Protein AF-A0A966I4N0-F1 (afdb_monomer)

pLDDT: mean 84.37, std 13.97, range [47.91, 95.88]

Radius of gyration: 15.54 Å; Cα contacts (8 Å, |Δi|>4): 39; chains: 1; bounding box: 29×32×43 Å

Secondary structure (DSSP, 8-state):
---B-TTT--B---HHHHHHHHHHHHHHHHHHHHTT-S-HHHHHHHHHHHHHHHHHHHHHHHTSGGG----

Foldseek 3Di:
DQCQDPVPRDNDLPLVVLVVVLVVLVVVLVVCVVVVVDDPVRNVVSVVVSVVSVVVSLVSLCVDPNVDPPD

Nearest PDB structures (foldseek):
  5j2l-assembly1_B  TM=9.275E-01  e=5.760E+00  synthetic construct
  8vc9-assembly3_F  TM=7.511E-01  e=9.309E+00  Leptospira interrogans serovar Copenhageni
  3hr0-assembly1_B  TM=5.192E-01  e=9.885E+00  Homo sapiens

Sequence (71 aa):
QETSDPKSGKNITMVHPAYDQCIKASHIFNILDARSVISVTERQAYIGRVRGLAKQCADAFILTPAGGKVK

Mean predicted align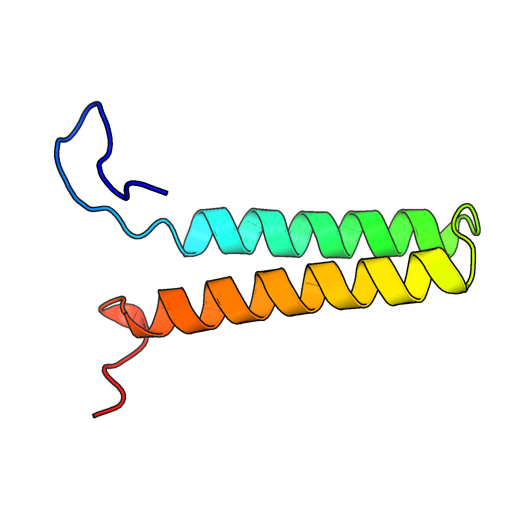ed error: 7.0 Å

Structure (mmCIF, N/CA/C/O backbone):
data_AF-A0A966I4N0-F1
#
_entry.id   AF-A0A966I4N0-F1
#
loop_
_atom_site.group_PDB
_atom_site.id
_atom_site.type_symbol
_atom_site.label_atom_id
_atom_site.label_alt_id
_atom_site.label_comp_id
_atom_site.label_asym_id
_atom_site.label_entity_id
_atom_site.label_seq_id
_atom_site.pdbx_PDB_ins_code
_atom_site.Cartn_x
_atom_site.Cartn_y
_atom_site.Cartn_z
_atom_site.occupancy
_atom_site.B_iso_or_equiv
_atom_site.auth_seq_id
_atom_site.auth_comp_id
_atom_site.auth_asym_id
_atom_site.auth_atom_id
_atom_site.pdbx_PDB_model_num
ATOM 1 N N . GLN A 1 1 ? 3.126 3.460 16.659 1.00 50.50 1 GLN A N 1
ATOM 2 C CA . GLN A 1 1 ? 2.426 4.757 16.606 1.00 50.50 1 GLN A CA 1
ATOM 3 C C . GLN A 1 1 ? 1.467 4.775 17.773 1.00 50.50 1 GLN A C 1
ATOM 5 O O . GLN A 1 1 ? 0.696 3.833 17.907 1.00 50.50 1 GLN A O 1
ATOM 10 N N . GLU A 1 2 ? 1.596 5.757 18.658 1.00 49.88 2 GLU A N 1
ATOM 11 C CA . GLU A 1 2 ? 0.679 5.932 19.782 1.00 49.88 2 GLU A CA 1
ATOM 12 C C . GLU A 1 2 ? -0.735 6.139 19.225 1.00 49.88 2 GLU A C 1
ATOM 14 O O . GLU A 1 2 ? -0.980 7.069 18.464 1.00 49.88 2 GLU A O 1
ATOM 19 N N . THR A 1 3 ? -1.666 5.247 19.564 1.00 56.41 3 THR A N 1
ATOM 20 C CA . THR A 1 3 ? -3.089 5.321 19.175 1.00 56.41 3 THR A CA 1
ATOM 21 C C . THR A 1 3 ? -3.860 6.400 19.944 1.00 56.41 3 THR A C 1
ATOM 23 O O . THR A 1 3 ? -5.084 6.466 19.854 1.00 56.41 3 THR A O 1
ATOM 26 N N . SER A 1 4 ? -3.144 7.208 20.729 1.00 52.62 4 SER A N 1
ATOM 27 C CA . SER A 1 4 ? -3.651 8.271 21.586 1.00 52.62 4 SER A CA 1
ATOM 28 C C . SER A 1 4 ? -3.934 9.511 20.748 1.00 52.62 4 SER A C 1
ATOM 30 O O . SER A 1 4 ? -3.015 10.215 20.333 1.00 52.62 4 SER A O 1
ATOM 32 N N . ASP A 1 5 ? -5.213 9.785 20.508 1.00 63.56 5 ASP A N 1
ATOM 33 C CA . ASP A 1 5 ? -5.626 11.002 19.819 1.00 63.56 5 ASP A CA 1
ATOM 34 C C . ASP A 1 5 ? -5.343 12.224 20.722 1.00 63.56 5 ASP A C 1
ATOM 36 O O . ASP A 1 5 ? -5.968 12.337 21.787 1.00 63.56 5 ASP A O 1
ATOM 40 N N . PRO A 1 6 ? -4.454 13.170 20.343 1.00 66.75 6 PRO A N 1
ATOM 41 C CA . PRO A 1 6 ? -4.002 14.253 21.227 1.00 66.75 6 PRO A CA 1
ATOM 42 C C . PRO A 1 6 ? -5.121 15.217 21.650 1.00 66.75 6 PRO A C 1
ATOM 44 O O . PRO A 1 6 ? -4.954 15.981 22.595 1.00 66.75 6 PRO A O 1
ATOM 47 N N . LYS A 1 7 ? -6.276 15.180 20.971 1.00 70.19 7 LYS A N 1
ATOM 48 C CA . LYS A 1 7 ? -7.464 15.982 21.308 1.00 70.19 7 LYS A CA 1
ATOM 49 C C . LYS A 1 7 ? -8.492 15.253 22.169 1.00 70.19 7 LYS A C 1
ATOM 51 O O . LYS A 1 7 ? -9.239 15.910 22.884 1.00 70.19 7 LYS A O 1
ATOM 56 N N . SER A 1 8 ? -8.581 13.926 22.070 1.00 67.38 8 SER A N 1
ATOM 57 C CA . SER A 1 8 ? -9.648 13.158 22.725 1.00 67.38 8 SER A CA 1
ATOM 58 C C . SER A 1 8 ? -9.149 12.293 23.880 1.00 67.38 8 S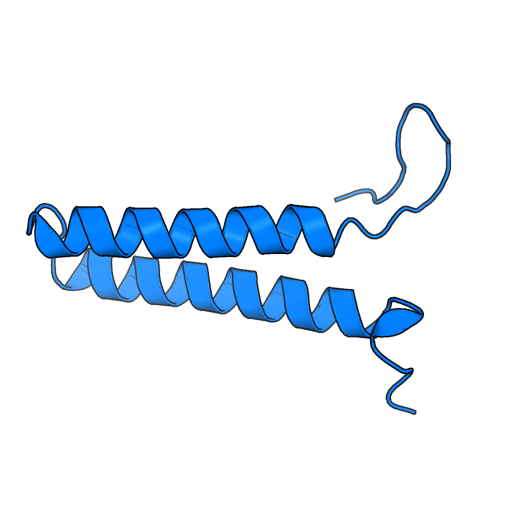ER A C 1
ATOM 60 O O . SER A 1 8 ? -9.988 11.792 24.628 1.00 67.38 8 SER A O 1
ATOM 62 N N . GLY A 1 9 ? -7.837 12.052 24.000 1.00 67.06 9 GLY A N 1
ATOM 63 C CA . GLY A 1 9 ? -7.259 11.136 24.994 1.00 67.06 9 GLY A CA 1
ATOM 64 C C . GLY A 1 9 ? -7.754 9.687 24.868 1.00 67.06 9 GLY A C 1
ATOM 65 O O . GLY A 1 9 ? -7.540 8.875 25.763 1.00 67.06 9 GLY A O 1
ATOM 66 N N . LYS A 1 10 ? -8.457 9.360 23.775 1.00 68.06 10 LYS A N 1
ATOM 67 C CA . LYS A 1 10 ? -9.015 8.035 23.496 1.00 68.06 10 LYS A CA 1
ATOM 68 C C . LYS A 1 10 ? -8.066 7.279 22.580 1.00 68.06 10 LYS A C 1
ATOM 70 O O . LYS A 1 10 ? -7.519 7.853 21.642 1.00 68.06 10 LYS A O 1
ATOM 75 N N . ASN A 1 11 ? -7.929 5.980 22.834 1.00 68.31 11 ASN A N 1
ATOM 76 C CA . ASN A 1 11 ? -7.262 5.071 21.913 1.00 68.31 11 ASN A CA 1
ATOM 77 C C . ASN A 1 11 ? -8.219 4.739 20.768 1.00 68.31 11 ASN A C 1
ATOM 79 O O . ASN A 1 11 ? -9.143 3.947 20.951 1.00 68.31 11 ASN A O 1
ATOM 83 N N . ILE A 1 12 ? -8.030 5.376 19.613 1.00 71.50 12 ILE A N 1
ATOM 84 C CA . ILE A 1 12 ? -8.868 5.153 18.433 1.00 71.50 12 ILE A CA 1
ATOM 85 C C . ILE A 1 12 ? -8.047 4.366 17.418 1.00 71.50 12 ILE A C 1
ATOM 87 O O . ILE A 1 12 ? -7.058 4.848 16.867 1.00 71.50 12 ILE A O 1
ATOM 91 N N . THR A 1 13 ? -8.452 3.124 17.162 1.00 75.88 13 THR A N 1
ATOM 92 C CA . THR A 1 13 ? -7.841 2.310 16.111 1.00 75.88 13 THR A CA 1
ATOM 93 C C . THR A 1 13 ? -8.334 2.820 14.757 1.00 75.88 13 THR A C 1
ATOM 95 O O . THR A 1 13 ? -9.449 2.529 14.326 1.00 75.88 13 THR A O 1
ATOM 98 N N . MET A 1 14 ? -7.501 3.611 14.084 1.00 84.31 14 MET A N 1
ATOM 99 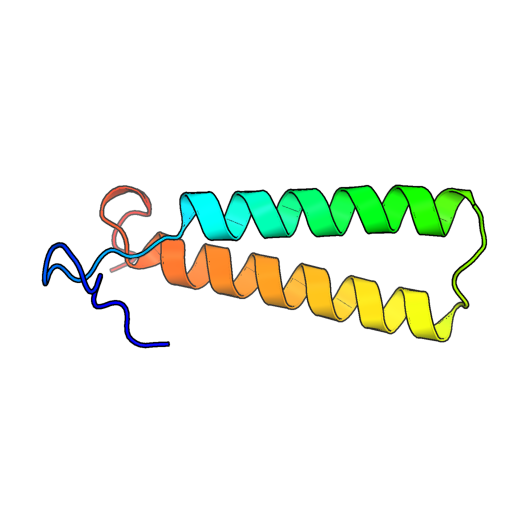C CA . MET A 1 14 ? -7.814 4.303 12.828 1.00 84.31 14 MET A CA 1
ATOM 100 C C . MET A 1 14 ? -7.727 3.377 11.601 1.00 84.31 14 MET A C 1
ATOM 102 O O . MET A 1 14 ? -7.048 3.673 10.621 1.00 84.31 14 MET A O 1
ATOM 106 N N . VAL A 1 15 ? -8.418 2.235 11.649 1.00 86.94 15 VAL A N 1
ATOM 107 C CA . VAL A 1 15 ? -8.312 1.183 10.623 1.00 86.94 15 VAL A CA 1
ATOM 108 C C . VAL A 1 15 ? -8.912 1.609 9.287 1.00 86.94 15 VAL A C 1
ATOM 110 O O . VAL A 1 15 ? -8.268 1.463 8.254 1.00 86.94 15 VAL A O 1
ATOM 113 N N . HIS A 1 16 ? -10.122 2.169 9.294 1.00 87.56 16 HIS A N 1
ATOM 114 C CA . HIS A 1 16 ? -10.791 2.632 8.075 1.00 87.56 16 HIS A CA 1
ATOM 115 C C . HIS A 1 16 ? -9.997 3.710 7.317 1.00 87.56 16 HIS A C 1
ATOM 117 O O . HIS A 1 16 ? -9.711 3.501 6.139 1.00 87.56 16 HIS A O 1
ATOM 123 N N . PRO A 1 17 ? -9.547 4.812 7.953 1.00 91.19 17 PRO A N 1
ATOM 124 C CA . PRO A 1 17 ? -8.747 5.808 7.244 1.00 91.19 17 PRO A CA 1
ATOM 125 C C . PRO A 1 17 ? -7.368 5.275 6.828 1.00 91.19 17 PRO A C 1
ATOM 127 O O . PRO A 1 17 ? -6.853 5.697 5.795 1.00 91.19 17 PRO A O 1
ATOM 130 N N . ALA A 1 18 ? -6.766 4.335 7.570 1.00 90.19 18 ALA A N 1
ATOM 131 C CA . ALA A 1 18 ? -5.536 3.671 7.129 1.00 90.19 18 ALA A CA 1
ATOM 132 C C . ALA A 1 18 ? -5.769 2.834 5.858 1.00 90.19 18 ALA A C 1
ATOM 134 O O . ALA A 1 18 ? -4.976 2.896 4.914 1.00 90.19 18 ALA A O 1
ATOM 135 N N . TYR A 1 19 ? -6.888 2.108 5.797 1.00 92.12 19 TYR A N 1
ATOM 136 C CA . TYR A 1 19 ? -7.269 1.320 4.631 1.00 92.12 19 TYR A CA 1
ATOM 137 C C . TYR A 1 19 ? -7.550 2.197 3.401 1.00 92.12 19 TYR A C 1
ATOM 139 O O . TYR A 1 19 ? -7.069 1.882 2.313 1.00 92.12 19 TYR A O 1
ATOM 147 N N . ASP A 1 20 ? -8.206 3.349 3.565 1.00 94.38 20 ASP A N 1
ATOM 148 C CA . ASP A 1 20 ? -8.416 4.309 2.470 1.00 94.38 20 ASP A CA 1
ATOM 149 C C . ASP A 1 20 ? -7.094 4.767 1.836 1.00 94.38 20 ASP A C 1
ATOM 151 O O . ASP A 1 20 ? -6.986 4.890 0.612 1.00 94.38 20 ASP A O 1
ATOM 155 N N . GLN A 1 21 ? -6.057 4.995 2.649 1.00 94.06 21 GLN A N 1
ATOM 156 C CA . GLN A 1 21 ? -4.728 5.341 2.134 1.00 94.06 21 GLN A CA 1
ATOM 157 C C . GLN A 1 21 ? -4.060 4.159 1.423 1.00 94.06 21 GLN A C 1
ATOM 159 O O . GLN A 1 21 ? -3.402 4.355 0.399 1.00 94.06 21 GLN A O 1
ATOM 164 N N . CYS A 1 22 ? -4.269 2.930 1.904 1.00 94.62 22 CYS A N 1
ATOM 165 C CA . CYS A 1 22 ? -3.802 1.722 1.223 1.00 94.62 22 CYS A CA 1
ATOM 166 C C . CYS A 1 22 ? -4.427 1.584 -0.178 1.00 94.62 22 CYS A C 1
ATOM 168 O O . CYS A 1 22 ? -3.716 1.317 -1.150 1.00 94.62 22 CYS A O 1
ATOM 170 N N . ILE A 1 23 ? -5.738 1.816 -0.307 1.00 95.00 23 ILE A N 1
ATOM 171 C CA . ILE A 1 23 ? -6.438 1.778 -1.600 1.00 95.00 23 ILE A CA 1
ATOM 172 C C . ILE A 1 23 ? -5.919 2.868 -2.543 1.00 95.00 23 ILE A C 1
ATOM 174 O O . ILE A 1 23 ? -5.627 2.586 -3.708 1.00 95.00 23 ILE A O 1
ATOM 178 N N . LYS A 1 24 ? -5.716 4.095 -2.046 1.00 95.62 24 LYS A N 1
ATOM 179 C CA . LYS A 1 24 ? -5.121 5.186 -2.839 1.00 95.62 24 LYS A CA 1
ATOM 180 C C . LYS A 1 24 ? -3.722 4.834 -3.342 1.00 95.62 24 LYS A C 1
ATOM 182 O O . LYS A 1 24 ? -3.436 5.048 -4.518 1.00 95.62 24 LYS A O 1
ATOM 187 N N . ALA A 1 25 ? -2.874 4.251 -2.495 1.00 94.00 25 ALA A N 1
ATOM 188 C CA . ALA A 1 25 ? -1.542 3.804 -2.898 1.00 94.00 25 ALA A CA 1
ATOM 189 C C . ALA A 1 25 ? -1.607 2.741 -4.011 1.00 94.00 25 ALA A C 1
ATOM 191 O O . ALA A 1 25 ? -0.870 2.834 -4.992 1.00 94.00 25 ALA A O 1
ATOM 192 N N . SER A 1 26 ? -2.532 1.777 -3.916 1.00 94.38 26 SER A N 1
ATOM 193 C CA . SER A 1 26 ? -2.750 0.781 -4.975 1.00 94.38 26 SER A CA 1
ATOM 194 C C . SER A 1 26 ? -3.220 1.410 -6.289 1.00 94.38 26 SER A C 1
ATOM 196 O O . SER A 1 26 ? -2.818 0.970 -7.364 1.00 94.38 26 SER A O 1
ATOM 198 N N . HIS A 1 27 ? -4.072 2.433 -6.227 1.00 95.69 27 HIS A N 1
ATOM 199 C CA . HIS A 1 27 ? -4.551 3.119 -7.423 1.00 95.69 27 HIS A CA 1
ATOM 200 C C . HIS A 1 27 ? -3.435 3.920 -8.107 1.00 95.69 27 HIS A C 1
ATOM 202 O O . HIS A 1 27 ? -3.249 3.816 -9.319 1.00 95.69 27 HIS A O 1
ATOM 208 N N . ILE A 1 28 ? -2.647 4.664 -7.326 1.00 95.38 28 ILE A N 1
ATOM 209 C CA . ILE A 1 28 ? -1.493 5.419 -7.830 1.00 95.38 28 ILE A CA 1
ATOM 210 C C . ILE A 1 28 ? -0.475 4.473 -8.471 1.00 95.38 28 ILE A C 1
ATOM 212 O O . ILE A 1 28 ? 0.028 4.770 -9.552 1.00 95.38 28 ILE A O 1
ATOM 216 N N . PHE A 1 29 ? -0.219 3.317 -7.854 1.00 94.75 29 PHE A N 1
ATOM 217 C CA . PHE A 1 29 ? 0.618 2.275 -8.445 1.00 94.75 29 PHE A CA 1
ATOM 218 C C . PHE A 1 29 ? 0.134 1.865 -9.834 1.00 94.75 29 PHE A C 1
ATOM 220 O O . PHE A 1 29 ? 0.925 1.898 -10.768 1.00 94.75 29 PHE A O 1
ATOM 227 N N . ASN A 1 30 ? -1.157 1.562 -9.996 1.00 93.75 30 ASN A N 1
ATOM 228 C CA . ASN A 1 30 ? -1.709 1.162 -11.293 1.00 93.75 30 ASN A CA 1
ATOM 229 C C . ASN A 1 30 ? -1.538 2.256 -12.359 1.00 93.75 30 ASN A C 1
ATOM 231 O O . ASN A 1 30 ? -1.252 1.949 -13.513 1.00 93.75 30 ASN A O 1
ATOM 235 N N . ILE A 1 31 ? -1.676 3.532 -11.984 1.00 95.88 31 ILE A N 1
ATOM 236 C CA . ILE A 1 31 ? -1.447 4.653 -12.908 1.00 95.88 31 ILE A CA 1
ATOM 237 C C . ILE A 1 31 ? 0.031 4.742 -13.310 1.00 95.88 31 ILE A C 1
ATOM 239 O O . ILE A 1 31 ? 0.333 4.928 -14.489 1.00 95.88 31 ILE A O 1
ATOM 243 N N . LEU A 1 32 ? 0.955 4.628 -12.352 1.00 94.19 32 LEU A N 1
ATOM 244 C CA . LEU A 1 32 ? 2.398 4.653 -12.621 1.00 94.19 32 LEU A CA 1
ATOM 245 C C . LEU A 1 32 ? 2.832 3.470 -13.495 1.00 94.19 32 LEU A C 1
ATOM 247 O O . LEU A 1 32 ? 3.649 3.634 -14.402 1.00 94.19 32 LEU A O 1
ATOM 251 N N . ASP A 1 33 ? 2.240 2.306 -13.240 1.00 92.69 33 ASP A N 1
ATOM 252 C CA . ASP A 1 33 ? 2.474 1.071 -13.971 1.00 92.69 33 ASP A CA 1
ATOM 253 C C . ASP A 1 33 ? 1.988 1.157 -15.419 1.00 92.69 33 ASP A C 1
ATOM 255 O O . ASP A 1 33 ? 2.731 0.848 -16.347 1.00 92.69 33 ASP A O 1
ATOM 259 N N . ALA A 1 34 ? 0.775 1.680 -15.624 1.00 94.56 34 ALA A N 1
ATOM 260 C CA . ALA A 1 34 ? 0.212 1.914 -16.951 1.00 94.56 34 ALA A CA 1
ATOM 261 C C . ALA A 1 34 ? 1.036 2.923 -17.767 1.00 94.56 34 ALA A C 1
ATOM 263 O O . ALA A 1 34 ? 1.137 2.806 -18.986 1.00 94.56 34 ALA A O 1
ATOM 264 N N . ARG A 1 35 ? 1.665 3.901 -17.102 1.00 94.38 35 ARG A N 1
ATOM 265 C CA . ARG A 1 35 ? 2.574 4.856 -17.750 1.00 94.38 35 ARG A CA 1
ATOM 266 C C . ARG A 1 35 ? 3.969 4.288 -18.024 1.00 94.38 35 ARG A C 1
ATOM 268 O O . ARG A 1 35 ? 4.772 4.985 -18.632 1.00 94.38 35 ARG A O 1
ATOM 275 N N . SER A 1 36 ? 4.263 3.057 -17.592 1.00 91.12 36 SER A N 1
ATOM 276 C CA . SER A 1 36 ? 5.579 2.417 -17.736 1.00 91.12 36 SER A CA 1
ATOM 277 C C . SER A 1 36 ? 6.736 3.253 -17.161 1.00 91.12 36 SER A C 1
ATOM 279 O O . SER A 1 36 ? 7.860 3.184 -17.649 1.00 91.12 36 SER A O 1
ATOM 281 N N . VAL A 1 37 ? 6.465 4.058 -16.123 1.00 93.44 37 VAL A N 1
ATOM 282 C CA . VAL A 1 37 ? 7.465 4.939 -15.476 1.00 93.44 37 VAL A CA 1
ATOM 283 C C . VAL A 1 37 ? 8.252 4.198 -14.386 1.00 93.44 37 VAL A C 1
ATOM 285 O O . VAL A 1 37 ? 9.271 4.690 -13.918 1.00 93.44 37 VAL A O 1
ATOM 288 N N . ILE A 1 38 ? 7.798 3.006 -13.988 1.00 91.56 38 ILE A N 1
ATOM 289 C CA . ILE A 1 38 ? 8.426 2.177 -12.953 1.00 91.56 38 ILE A CA 1
ATOM 290 C C . ILE A 1 38 ? 9.133 0.962 -13.559 1.00 91.56 38 ILE A C 1
ATOM 292 O O . ILE A 1 38 ? 8.599 0.276 -14.431 1.00 91.56 38 ILE A O 1
ATOM 296 N N . SER A 1 39 ? 10.3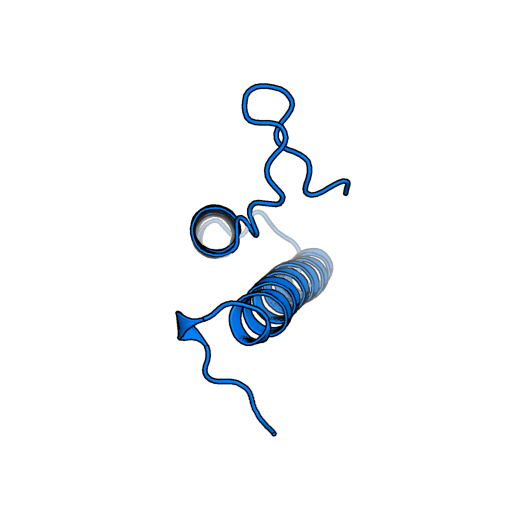33 0.668 -13.067 1.00 93.62 39 SER A N 1
ATOM 297 C CA . SER A 1 39 ? 11.100 -0.516 -13.458 1.00 93.62 39 SER A CA 1
ATOM 298 C C . SER A 1 39 ? 10.523 -1.810 -12.864 1.00 93.62 39 SER A C 1
ATOM 300 O O . SER A 1 39 ? 9.709 -1.808 -11.936 1.00 93.62 39 SER A O 1
ATOM 302 N N . VAL A 1 40 ? 10.975 -2.960 -13.374 1.00 90.44 40 VAL A N 1
ATOM 303 C CA . VAL A 1 40 ? 10.531 -4.287 -12.907 1.00 90.44 40 VAL A CA 1
ATOM 304 C C . VAL A 1 40 ? 10.858 -4.514 -11.424 1.00 90.44 40 VAL A C 1
ATOM 306 O O . VAL A 1 40 ? 10.051 -5.094 -10.695 1.00 90.44 40 VAL A O 1
ATOM 309 N N . THR A 1 41 ? 12.007 -4.029 -10.949 1.00 94.12 41 THR A N 1
ATOM 310 C CA . THR A 1 41 ? 12.418 -4.137 -9.540 1.00 94.12 41 THR A CA 1
ATOM 311 C C . THR A 1 41 ? 11.578 -3.231 -8.640 1.00 94.12 41 THR A C 1
ATOM 313 O O . THR A 1 41 ? 11.100 -3.670 -7.591 1.00 94.12 41 THR A O 1
ATOM 316 N N . GLU A 1 42 ? 11.319 -1.993 -9.067 1.00 94.12 42 GLU A N 1
ATOM 317 C CA . GLU A 1 42 ? 10.459 -1.052 -8.342 1.00 94.12 42 GLU A CA 1
ATOM 318 C C . GLU A 1 42 ? 9.020 -1.551 -8.249 1.00 94.12 42 GLU A C 1
ATOM 320 O O . GLU A 1 42 ? 8.399 -1.422 -7.192 1.00 94.12 42 GLU A O 1
ATOM 325 N N . ARG A 1 43 ? 8.510 -2.183 -9.313 1.00 94.44 43 ARG A N 1
ATOM 326 C CA . ARG A 1 43 ? 7.188 -2.815 -9.330 1.00 94.44 43 ARG A CA 1
ATOM 327 C C . ARG A 1 43 ? 7.065 -3.869 -8.230 1.00 94.44 43 ARG A C 1
ATOM 329 O O . ARG A 1 43 ? 6.119 -3.822 -7.445 1.00 94.44 43 ARG A O 1
ATOM 336 N N . GLN A 1 44 ? 8.029 -4.786 -8.136 1.00 94.69 44 GLN A N 1
ATOM 337 C CA . GLN A 1 44 ? 8.034 -5.830 -7.103 1.00 94.69 44 GLN A CA 1
ATOM 338 C C . GLN A 1 44 ? 8.085 -5.229 -5.693 1.00 94.69 44 GLN A C 1
ATOM 340 O O . GLN A 1 44 ? 7.295 -5.603 -4.824 1.00 94.69 44 GLN A O 1
ATOM 345 N N . ALA A 1 45 ? 8.954 -4.236 -5.479 1.00 95.00 45 ALA A N 1
ATOM 346 C CA . ALA A 1 45 ? 9.049 -3.543 -4.199 1.00 95.00 45 ALA A CA 1
ATOM 347 C C . ALA A 1 45 ? 7.741 -2.816 -3.833 1.00 95.00 45 ALA A C 1
ATOM 349 O O . ALA A 1 45 ? 7.304 -2.868 -2.682 1.00 95.00 45 ALA A O 1
ATOM 350 N N . TYR A 1 46 ? 7.087 -2.16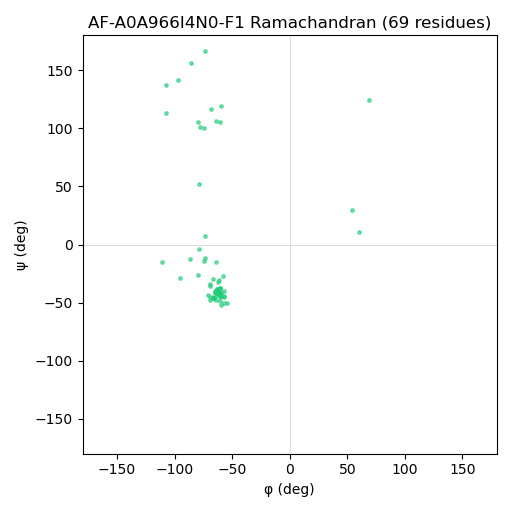2 -4.797 1.00 94.56 46 TYR A N 1
ATOM 351 C CA . TYR A 1 46 ? 5.830 -1.447 -4.572 1.00 94.56 46 TYR A CA 1
ATOM 352 C C . TYR A 1 46 ? 4.692 -2.405 -4.212 1.00 94.56 46 TYR A C 1
ATOM 354 O O . TYR A 1 46 ? 3.990 -2.174 -3.226 1.00 94.56 46 TYR A O 1
ATOM 362 N N . ILE A 1 47 ? 4.553 -3.511 -4.948 1.00 94.19 47 ILE A N 1
ATOM 363 C CA . ILE A 1 47 ? 3.571 -4.561 -4.648 1.00 94.19 47 ILE A CA 1
ATOM 364 C C . ILE A 1 47 ? 3.792 -5.102 -3.230 1.00 94.19 47 ILE A C 1
ATOM 366 O O . ILE A 1 47 ? 2.833 -5.236 -2.468 1.00 94.19 47 ILE A O 1
ATOM 370 N N . GLY A 1 48 ? 5.047 -5.351 -2.841 1.00 95.81 48 GLY A N 1
ATOM 371 C CA . GLY A 1 48 ? 5.394 -5.770 -1.482 1.00 95.81 48 GLY A CA 1
ATOM 372 C C . GLY A 1 48 ? 4.929 -4.774 -0.414 1.00 95.81 48 GLY A C 1
ATOM 373 O O . GLY A 1 48 ? 4.303 -5.173 0.569 1.00 95.81 48 GLY A O 1
ATOM 374 N N . ARG A 1 49 ? 5.154 -3.470 -0.632 1.00 94.88 49 ARG A N 1
ATOM 375 C CA . ARG A 1 49 ? 4.709 -2.410 0.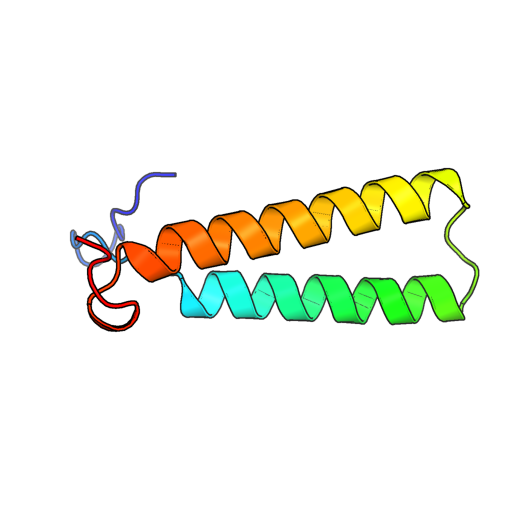290 1.00 94.88 49 ARG A CA 1
ATOM 376 C C . ARG A 1 49 ? 3.188 -2.332 0.412 1.00 94.88 49 ARG A C 1
ATOM 378 O O . ARG A 1 49 ? 2.683 -2.305 1.531 1.00 94.88 49 ARG A O 1
ATOM 385 N N . VAL A 1 50 ? 2.453 -2.337 -0.704 1.00 94.38 50 VAL A N 1
ATOM 386 C CA . VAL A 1 50 ? 0.975 -2.278 -0.693 1.00 94.38 50 VAL A CA 1
ATOM 387 C C . VAL A 1 50 ? 0.387 -3.506 0.001 1.00 94.38 50 VAL A C 1
ATOM 389 O O . VAL A 1 50 ? -0.505 -3.371 0.834 1.00 94.38 50 VAL A O 1
ATOM 392 N N . ARG A 1 51 ? 0.931 -4.702 -0.258 1.00 95.38 51 ARG A N 1
ATOM 393 C CA . ARG A 1 51 ? 0.518 -5.929 0.442 1.00 95.38 51 ARG A CA 1
ATOM 394 C C . ARG A 1 51 ? 0.805 -5.858 1.941 1.00 95.38 51 ARG A C 1
ATOM 396 O O . ARG A 1 51 ? -0.035 -6.267 2.738 1.00 95.38 51 ARG A O 1
ATOM 403 N N . GLY A 1 52 ? 1.962 -5.324 2.328 1.00 95.25 52 GLY A N 1
ATOM 404 C CA . GLY A 1 52 ? 2.316 -5.109 3.730 1.00 95.25 52 GLY A CA 1
ATOM 405 C C . GLY A 1 52 ? 1.376 -4.131 4.441 1.00 95.25 52 GLY A C 1
ATOM 406 O O . GLY A 1 52 ? 0.995 -4.377 5.583 1.00 95.25 52 GLY A O 1
ATOM 407 N N . LEU A 1 53 ? 0.967 -3.051 3.768 1.00 92.19 53 LEU A N 1
ATOM 408 C CA . LEU A 1 53 ? -0.014 -2.091 4.286 1.00 92.19 53 LEU A CA 1
ATOM 409 C C . LEU A 1 53 ? -1.401 -2.723 4.435 1.00 92.19 53 LEU A C 1
ATOM 411 O O . LEU A 1 53 ? -2.020 -2.592 5.489 1.00 92.19 53 LEU A O 1
ATOM 415 N N . ALA A 1 54 ? -1.862 -3.458 3.421 1.00 93.56 54 ALA A N 1
ATOM 416 C CA . ALA A 1 54 ? -3.148 -4.147 3.462 1.00 93.56 54 ALA A CA 1
ATOM 417 C C . ALA A 1 54 ? -3.207 -5.174 4.603 1.00 93.56 54 ALA A C 1
ATOM 419 O O . ALA A 1 54 ? -4.198 -5.225 5.329 1.00 93.56 54 ALA A O 1
ATOM 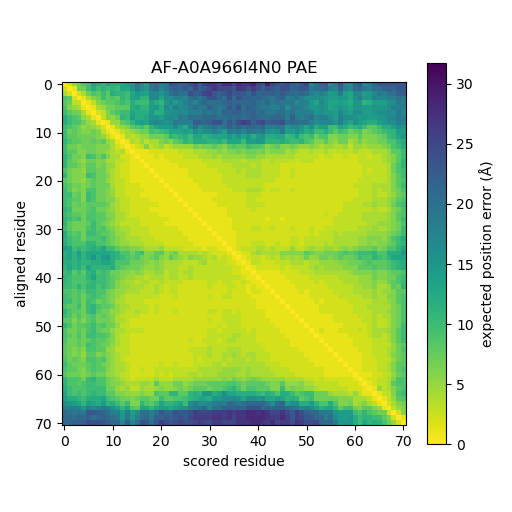420 N N . LYS A 1 55 ? -2.124 -5.939 4.807 1.00 93.94 55 LYS A N 1
ATOM 421 C CA . LYS A 1 55 ? -2.010 -6.883 5.925 1.00 93.94 55 LYS A CA 1
ATOM 422 C C . LYS A 1 55 ? -2.106 -6.173 7.276 1.00 93.94 55 LYS A C 1
ATOM 424 O O . LYS A 1 55 ? -2.910 -6.576 8.101 1.00 93.94 55 LYS A O 1
ATOM 429 N N . GLN A 1 56 ? -1.355 -5.089 7.479 1.00 91.69 56 GLN A N 1
ATOM 430 C CA . GLN A 1 56 ? -1.418 -4.316 8.727 1.00 91.69 56 GLN A CA 1
ATOM 431 C C . GLN A 1 56 ? -2.815 -3.741 8.988 1.00 91.69 56 GLN A C 1
ATOM 433 O O . GLN A 1 56 ? -3.275 -3.741 10.127 1.00 91.69 56 GLN A O 1
ATOM 438 N N . CYS A 1 57 ? -3.513 -3.286 7.942 1.00 91.06 57 CYS A N 1
ATOM 439 C CA . CYS A 1 57 ? -4.896 -2.829 8.070 1.00 91.06 57 CYS A CA 1
ATOM 440 C C . CYS A 1 57 ? -5.831 -3.979 8.473 1.00 91.06 57 CYS A C 1
ATOM 442 O O . CYS A 1 57 ? -6.692 -3.780 9.323 1.00 91.06 57 CYS A O 1
ATOM 444 N N . ALA A 1 58 ? -5.650 -5.176 7.907 1.00 90.00 58 ALA A N 1
ATOM 445 C CA . ALA A 1 58 ? -6.434 -6.358 8.263 1.00 90.00 58 ALA A CA 1
ATOM 446 C C . ALA A 1 58 ? -6.166 -6.819 9.707 1.00 90.00 58 ALA A C 1
ATOM 448 O O . ALA A 1 58 ? -7.112 -7.036 10.462 1.00 90.00 58 ALA A O 1
ATOM 449 N N . ASP A 1 59 ? -4.897 -6.884 10.117 1.00 89.94 59 ASP A N 1
ATOM 450 C CA . ASP A 1 59 ? -4.497 -7.234 11.485 1.00 89.94 59 ASP A CA 1
ATOM 451 C C . ASP A 1 59 ? -5.089 -6.232 12.495 1.00 89.94 59 ASP A C 1
ATOM 453 O O . ASP A 1 59 ? -5.634 -6.619 13.529 1.00 89.94 59 ASP A O 1
ATOM 457 N N . ALA A 1 60 ? -5.068 -4.934 12.167 1.00 87.56 60 ALA A N 1
ATOM 458 C CA . ALA A 1 60 ? -5.684 -3.897 12.989 1.00 87.56 60 ALA A CA 1
ATOM 459 C C . ALA A 1 60 ? -7.222 -3.976 12.994 1.00 87.56 60 ALA A C 1
ATOM 461 O O . ALA A 1 60 ? -7.837 -3.687 14.019 1.00 87.56 60 ALA A O 1
ATOM 462 N N . PHE A 1 61 ? -7.853 -4.383 11.886 1.00 88.12 61 PHE A N 1
ATOM 463 C CA . PHE A 1 61 ? -9.307 -4.543 11.787 1.00 88.12 61 PHE A CA 1
ATOM 464 C C . PHE A 1 61 ? -9.837 -5.619 12.734 1.00 88.12 61 PHE A C 1
ATOM 466 O O . PHE A 1 61 ? -10.863 -5.404 13.379 1.00 88.1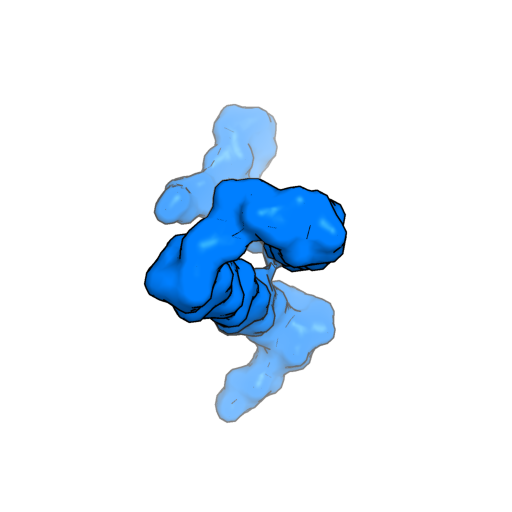2 61 PHE A O 1
ATOM 473 N N . ILE A 1 62 ? -9.113 -6.731 12.882 1.00 87.19 62 ILE A N 1
ATOM 474 C CA . ILE A 1 62 ? -9.478 -7.835 13.787 1.00 87.19 62 ILE A CA 1
ATOM 475 C C . ILE A 1 62 ? -9.535 -7.371 15.253 1.00 87.19 62 ILE A C 1
ATOM 477 O O . ILE A 1 62 ? -10.339 -7.870 16.036 1.00 87.19 62 ILE A O 1
ATOM 481 N N . LEU A 1 63 ? -8.725 -6.377 15.630 1.00 83.00 63 LEU A N 1
ATOM 482 C CA . LEU A 1 63 ? -8.734 -5.799 16.978 1.00 83.00 63 LEU A CA 1
ATOM 483 C C . LEU A 1 63 ? -9.944 -4.886 17.235 1.00 83.00 63 LEU A C 1
ATOM 485 O O . LEU A 1 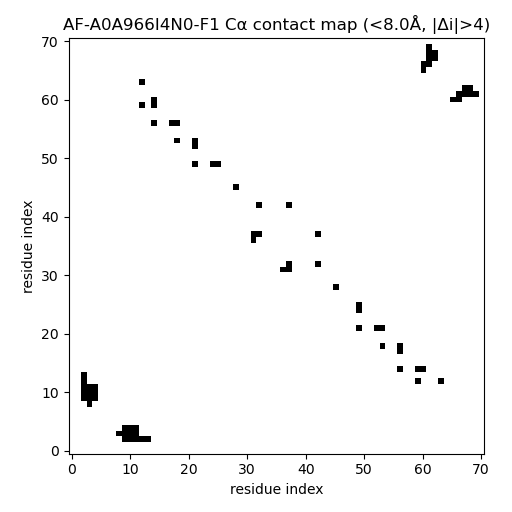63 ? -10.220 -4.537 18.384 1.00 83.00 63 LEU A O 1
ATOM 489 N N . THR A 1 64 ? -10.669 -4.485 16.187 1.00 80.31 64 THR A N 1
ATOM 490 C CA . THR A 1 64 ? -11.856 -3.634 16.314 1.00 80.31 64 THR A CA 1
ATOM 491 C C . THR A 1 64 ? -13.118 -4.456 16.596 1.00 80.31 64 THR A C 1
ATOM 493 O O . THR A 1 64 ? -13.205 -5.622 16.208 1.00 80.31 64 THR A O 1
ATOM 496 N N . PRO A 1 65 ? -14.159 -3.855 17.203 1.00 77.75 65 PRO A N 1
ATOM 497 C CA . PRO A 1 65 ? -15.431 -4.539 17.445 1.00 77.75 65 PRO A CA 1
ATOM 498 C C . PRO A 1 65 ? -16.102 -5.078 16.170 1.00 77.75 65 PRO A C 1
ATOM 500 O O . PRO A 1 65 ? -16.849 -6.050 16.242 1.00 77.75 65 PRO A O 1
ATOM 503 N N . ALA A 1 66 ? -15.836 -4.458 15.015 1.00 76.50 66 ALA A N 1
ATOM 504 C CA . ALA A 1 66 ? -16.420 -4.822 13.727 1.00 76.50 66 ALA A CA 1
ATOM 505 C C . ALA A 1 66 ? -15.751 -6.042 13.070 1.00 76.50 66 ALA A C 1
ATOM 507 O O . ALA A 1 66 ? -16.400 -6.741 12.297 1.00 76.50 66 ALA A O 1
ATOM 508 N N . GLY A 1 67 ? -14.477 -6.315 13.379 1.00 71.62 67 GLY A N 1
ATOM 509 C CA . GLY A 1 67 ? -13.720 -7.424 12.788 1.00 71.62 67 GLY A CA 1
ATOM 510 C C . GLY A 1 67 ? -14.117 -8.806 13.298 1.00 71.62 67 GLY A C 1
ATOM 511 O O . GLY A 1 67 ? -13.722 -9.804 12.703 1.00 71.62 67 GLY A O 1
ATOM 512 N N . GLY A 1 68 ? -14.920 -8.862 14.366 1.00 63.22 68 GLY A N 1
ATOM 513 C CA . GLY A 1 68 ? -15.207 -10.087 15.098 1.00 63.22 68 GLY A CA 1
ATOM 514 C C . GLY A 1 68 ? -13.953 -10.563 15.828 1.00 63.22 68 GLY A C 1
ATOM 515 O O . GLY A 1 68 ? -12.905 -10.781 15.226 1.00 63.22 68 GLY A O 1
ATOM 516 N N . LYS A 1 69 ? -14.037 -10.744 17.149 1.00 55.81 69 LYS A N 1
ATOM 517 C CA . LYS A 1 69 ? -12.956 -11.410 17.881 1.00 55.81 69 LYS A CA 1
ATOM 518 C C . LYS A 1 69 ? -12.810 -12.818 17.305 1.00 55.81 69 LYS A C 1
ATOM 520 O O . LYS A 1 69 ? -13.651 -13.672 17.587 1.00 55.81 69 LYS A O 1
ATOM 525 N N . VAL A 1 70 ? -11.770 -13.063 16.510 1.00 57.84 70 VAL A N 1
ATOM 526 C CA . VAL A 1 70 ? -11.301 -14.430 16.295 1.00 57.84 70 VAL A CA 1
ATOM 527 C C . VAL A 1 70 ? -10.823 -14.882 17.671 1.00 57.84 70 VAL A C 1
ATOM 529 O O . VAL A 1 70 ? -9.875 -14.316 18.215 1.00 57.84 70 VAL A O 1
ATOM 532 N N . LYS A 1 71 ? -11.628 -15.752 18.283 1.00 47.91 71 LYS A N 1
ATOM 533 C CA . LYS A 1 71 ? -11.388 -16.344 19.599 1.00 47.91 71 LYS A CA 1
ATOM 534 C C . LYS A 1 71 ? -10.032 -17.033 19.645 1.00 47.91 71 LYS A C 1
ATOM 536 O O . LYS A 1 71 ? -9.696 -17.694 18.638 1.00 47.91 71 LYS A O 1
#

Solvent-accessible surface area (backbone atoms only — not comparable to full-atom values): 4202 Å² total; per-residue (Å²): 130,82,47,58,39,92,89,71,76,42,77,56,85,63,32,68,68,52,41,55,51,41,53,50,52,53,50,52,47,54,53,41,55,75,66,63,76,58,52,76,68,54,46,54,54,49,54,52,50,51,51,52,47,49,48,53,33,51,61,50,33,39,76,35,88,86,50,43,76,82,124